Protein AF-A0A7S2WMQ8-F1 (afdb_monomer_lite)

Secondary structure (DSSP, 8-state):
----------------------SHHHHHHHHHHHHHHHHHHHHHHHHTT-HHHHHHHHHHHHHHHHHHHS-SS--TTHHHHHHHHHHHHHHHHHHHHHHHHHTT-HHHHHTT--

pLDDT: mean 78.87, std 20.89, range [39.19, 98.25]

InterPro domains:
  IPR011990 Tetratricopeptide-like helical domain superfamily [G3DSA:1.25.40.10] (25-114)
  IPR011990 Tetratricopeptide-like helical domain superfamily [SSF48452] (35-114)

Radius of gyration: 25.64 Å; chains: 1; bounding box: 92×40×39 Å

Foldseek 3Di:
DDDDDDDDDDDPDDDDDDDDDDPVVVVLVVLVVVLVVLQVVLVVCVVVLVLVVSLVSLVVNLVSLVVVPPDPDDDPVVPVSVVVSVVSLLVSLQSNLVSCVSVVNNVVSVVSVD

Organism: NCBI:txid1034831

Sequence (114 aa):
TKSNVRSASTPKTSKSPSPQPPKEDSDDKTLHRRIEEIDRKGKALFKDKKFLQAAEVFTEALNLIEQSRKPSSASPSSEKTQSSLTRQVITLTNNRSAMYEKASLPDLALSDCD

Structure (mmCIF, N/CA/C/O backbone):
data_AF-A0A7S2WMQ8-F1
#
_entry.id   AF-A0A7S2WMQ8-F1
#
loop_
_atom_site.group_PDB
_atom_site.id
_atom_site.type_symbol
_atom_site.label_atom_id
_atom_site.label_alt_id
_atom_site.label_comp_id
_atom_site.label_asym_id
_atom_site.label_entity_id
_atom_site.label_seq_id
_atom_site.pdbx_PDB_ins_code
_atom_site.Cartn_x
_atom_site.Cartn_y
_atom_site.Cartn_z
_atom_site.occupancy
_atom_site.B_iso_or_equiv
_atom_site.auth_seq_id
_atom_site.auth_comp_id
_atom_site.auth_asym_id
_atom_site.auth_atom_id
_atom_site.pdbx_PDB_model_num
ATOM 1 N N . THR A 1 1 ? 77.914 25.057 4.552 1.00 46.97 1 THR A N 1
ATOM 2 C CA . THR A 1 1 ? 76.609 25.613 4.992 1.00 46.97 1 THR A CA 1
ATOM 3 C C . THR A 1 1 ? 76.540 27.038 4.460 1.00 46.97 1 THR A C 1
ATOM 5 O O . THR A 1 1 ? 77.511 27.747 4.623 1.00 46.97 1 THR A O 1
ATOM 8 N N . LYS A 1 2 ? 75.541 27.546 3.736 1.00 43.66 2 LYS A N 1
ATOM 9 C CA . LYS A 1 2 ? 74.117 27.230 3.585 1.00 43.66 2 LYS A CA 1
ATOM 10 C C . LYS A 1 2 ? 73.672 27.927 2.279 1.00 43.66 2 LYS A C 1
ATOM 12 O O . LYS A 1 2 ? 73.939 29.115 2.122 1.00 43.66 2 LYS A O 1
ATOM 17 N N . SER A 1 3 ? 73.066 27.199 1.342 1.00 43.38 3 SER A N 1
ATOM 18 C CA . SER A 1 3 ? 72.698 27.719 0.017 1.00 43.38 3 SER A CA 1
ATOM 19 C C . SER A 1 3 ? 71.284 28.304 -0.016 1.00 43.38 3 SER A C 1
ATOM 21 O O . SER A 1 3 ? 70.336 27.665 0.422 1.00 43.38 3 SER A O 1
ATOM 23 N N . ASN A 1 4 ? 71.223 29.511 -0.578 1.00 43.44 4 ASN A N 1
ATOM 24 C CA . ASN A 1 4 ? 70.330 30.028 -1.619 1.00 43.44 4 ASN A CA 1
ATOM 25 C C . ASN A 1 4 ? 68.792 29.972 -1.476 1.00 43.44 4 ASN A C 1
ATOM 27 O O . ASN A 1 4 ? 68.165 28.926 -1.347 1.00 43.44 4 ASN A O 1
ATOM 31 N N . VAL A 1 5 ? 68.203 31.162 -1.622 1.00 52.22 5 VAL A N 1
ATOM 32 C CA . VAL A 1 5 ? 66.776 31.506 -1.573 1.00 52.22 5 VAL A CA 1
ATOM 33 C C . VAL A 1 5 ? 66.176 31.520 -2.991 1.00 52.22 5 VAL A C 1
ATOM 35 O O . VAL A 1 5 ? 66.882 31.816 -3.951 1.00 52.22 5 VAL A O 1
ATOM 38 N N . ARG A 1 6 ? 64.845 31.350 -3.052 1.00 46.72 6 ARG A N 1
ATOM 39 C CA . ARG A 1 6 ? 63.875 31.637 -4.136 1.00 46.72 6 ARG A CA 1
ATOM 40 C C . ARG A 1 6 ? 63.478 30.462 -5.035 1.00 46.72 6 ARG A C 1
ATOM 42 O O . ARG A 1 6 ? 64.211 30.012 -5.905 1.00 46.72 6 ARG A O 1
ATOM 49 N N . SER A 1 7 ? 62.204 30.102 -4.927 1.00 40.03 7 SER A N 1
ATOM 50 C CA . SER A 1 7 ? 61.381 29.705 -6.068 1.00 40.03 7 SER A CA 1
ATOM 51 C C . SER A 1 7 ? 60.000 30.315 -5.875 1.00 40.03 7 SER A C 1
ATOM 53 O O . SER A 1 7 ? 59.315 30.029 -4.897 1.00 40.03 7 SER A O 1
ATOM 55 N N . ALA A 1 8 ? 59.653 31.235 -6.772 1.00 45.25 8 ALA A N 1
ATOM 56 C CA . ALA A 1 8 ? 58.361 31.890 -6.834 1.00 45.25 8 ALA A CA 1
ATOM 57 C C . ALA A 1 8 ? 57.584 31.342 -8.037 1.00 45.25 8 ALA A C 1
ATOM 59 O O . ALA A 1 8 ? 58.092 31.337 -9.153 1.00 45.25 8 ALA A O 1
ATOM 60 N N . SER A 1 9 ? 56.356 30.920 -7.738 1.00 48.22 9 SER A N 1
ATOM 61 C CA . SER A 1 9 ? 55.133 31.057 -8.533 1.00 48.22 9 SER A CA 1
ATOM 62 C C . SER A 1 9 ? 55.132 30.584 -9.991 1.00 48.22 9 SER A C 1
ATOM 64 O O . SER A 1 9 ? 55.504 31.318 -10.902 1.00 48.22 9 SER A O 1
ATOM 66 N N . THR A 1 10 ? 54.502 29.429 -10.219 1.00 46.28 10 THR A N 1
ATOM 67 C CA . THR A 1 10 ? 53.792 29.126 -11.470 1.00 46.28 10 THR A CA 1
ATOM 68 C C . THR A 1 10 ? 52.288 28.946 -11.200 1.00 46.28 10 THR A C 1
ATOM 70 O O . THR A 1 10 ? 51.895 28.546 -10.099 1.00 46.28 10 THR A O 1
ATOM 73 N N . PRO A 1 11 ? 51.425 29.336 -12.157 1.00 44.16 11 PRO A N 1
ATOM 74 C CA . PRO A 1 11 ? 50.005 29.576 -11.922 1.00 44.16 11 PRO A CA 1
ATOM 75 C C . PRO A 1 11 ? 49.193 28.278 -11.841 1.00 44.16 11 PRO A C 1
ATOM 77 O O . PRO A 1 11 ? 49.394 27.348 -12.620 1.00 44.16 11 PRO A O 1
ATOM 80 N N . LYS A 1 12 ? 48.225 28.252 -10.915 1.00 43.09 12 LYS A N 1
ATOM 81 C CA . LYS A 1 12 ? 47.169 27.234 -10.840 1.00 43.09 12 LYS A CA 1
ATOM 82 C C . LYS A 1 12 ? 46.346 27.280 -12.127 1.00 43.09 12 LYS A C 1
ATOM 84 O O . LYS A 1 12 ? 45.461 28.120 -12.267 1.00 43.09 12 LYS A O 1
ATOM 89 N N . THR A 1 13 ? 46.628 26.366 -13.046 1.00 39.19 13 THR A N 1
ATOM 90 C CA . THR A 1 13 ? 45.728 26.036 -14.144 1.00 39.19 13 THR A CA 1
ATOM 91 C C . THR A 1 13 ? 44.448 25.435 -13.569 1.00 39.19 13 THR A C 1
ATOM 93 O O . THR A 1 13 ? 44.429 24.417 -12.876 1.00 39.19 13 THR A O 1
ATOM 96 N N . SER A 1 14 ? 43.382 26.177 -13.821 1.00 44.06 14 SER A N 1
ATOM 97 C CA . SER A 1 14 ? 41.969 25.846 -13.748 1.00 44.06 14 SER A CA 1
ATOM 98 C C . SER A 1 14 ? 41.691 24.363 -14.013 1.00 44.06 14 SER A C 1
ATOM 100 O O . SER A 1 14 ? 41.822 23.872 -15.132 1.00 44.06 14 SER A O 1
ATOM 102 N N . LYS A 1 15 ? 41.231 23.652 -12.978 1.00 42.97 15 LYS A N 1
ATOM 103 C CA . LYS A 1 15 ? 40.489 22.403 -13.163 1.00 42.97 15 LYS A CA 1
ATOM 104 C C . LYS A 1 15 ? 39.127 22.756 -13.762 1.00 42.97 15 LYS A C 1
ATOM 106 O O . LYS A 1 15 ? 38.234 23.174 -13.032 1.00 42.97 15 LYS A O 1
ATOM 111 N N . SER A 1 16 ? 38.972 22.581 -15.071 1.00 50.44 16 SER A N 1
ATOM 112 C CA . SER A 1 16 ? 37.657 22.330 -15.669 1.00 50.44 16 SER A CA 1
ATOM 113 C C . SER A 1 16 ? 37.097 21.021 -15.107 1.00 50.44 16 SER A C 1
ATOM 115 O O . SER A 1 16 ? 37.790 20.004 -15.193 1.00 50.44 16 SER A O 1
ATOM 117 N N . PRO A 1 17 ? 35.862 20.983 -14.583 1.00 48.28 17 PRO A N 1
ATOM 118 C CA . PRO A 1 17 ? 35.155 19.736 -14.370 1.00 48.28 17 PRO A CA 1
ATOM 119 C C . PRO A 1 17 ? 34.094 19.567 -15.462 1.00 48.28 17 PRO A C 1
ATOM 121 O O . PRO A 1 17 ? 33.085 20.265 -15.458 1.00 48.28 17 PRO A O 1
ATOM 124 N N . SER A 1 18 ? 34.304 18.639 -16.393 1.00 49.28 18 SER A N 1
ATOM 125 C CA . SER A 1 18 ? 33.243 17.816 -17.005 1.00 49.28 18 SER A CA 1
ATOM 126 C C . SER A 1 18 ? 33.901 16.775 -17.905 1.00 49.28 18 SER A C 1
ATOM 128 O O . SER A 1 18 ? 34.727 17.126 -18.745 1.00 49.28 18 SER A O 1
ATOM 130 N N . PRO A 1 19 ? 33.605 15.494 -17.661 1.00 48.16 19 PRO A N 1
ATOM 131 C CA . PRO A 1 19 ? 32.354 14.927 -18.155 1.00 48.16 19 PRO A CA 1
ATOM 132 C C . PRO A 1 19 ? 31.503 14.341 -17.018 1.00 48.16 19 PRO A C 1
ATOM 134 O O . PRO A 1 19 ? 32.018 13.641 -16.152 1.00 48.16 19 PRO A O 1
ATOM 137 N N . GLN A 1 20 ? 30.198 14.626 -17.008 1.00 50.34 20 GLN A N 1
ATOM 138 C CA . GLN A 1 20 ? 29.235 13.929 -16.144 1.00 50.34 20 GLN A CA 1
ATOM 139 C C . GLN A 1 20 ? 28.825 12.596 -16.793 1.00 50.34 20 GLN A C 1
ATOM 141 O O . GLN A 1 20 ? 28.325 12.613 -17.917 1.00 50.34 20 GLN A O 1
ATOM 146 N N . PRO A 1 21 ? 28.952 11.467 -16.077 1.00 56.47 21 PRO A N 1
ATOM 147 C CA . PRO A 1 21 ? 28.014 10.347 -16.191 1.00 56.47 21 PRO A CA 1
ATOM 148 C C . PRO A 1 21 ? 27.475 9.939 -14.795 1.00 56.47 21 PRO A C 1
ATOM 150 O O . PRO A 1 21 ? 28.063 10.331 -13.787 1.00 56.47 21 PRO A O 1
ATOM 153 N N . PRO A 1 22 ? 26.488 9.032 -14.675 1.00 50.62 22 PRO A N 1
ATOM 154 C CA . PRO A 1 22 ? 25.100 9.028 -15.146 1.00 50.62 22 PRO A CA 1
ATOM 155 C C . PRO A 1 22 ? 24.126 9.434 -14.004 1.00 50.62 22 PRO A C 1
ATOM 157 O O . PRO A 1 22 ? 24.306 9.040 -12.854 1.00 50.62 22 PRO A O 1
ATOM 160 N N . LYS A 1 23 ? 23.073 10.214 -14.285 1.00 53.53 23 LYS A N 1
ATOM 161 C CA . LYS A 1 23 ? 22.064 10.583 -13.262 1.00 53.53 23 LYS A CA 1
ATOM 162 C C . LYS A 1 23 ? 20.991 9.502 -13.052 1.00 53.53 23 LYS A C 1
ATOM 164 O O . LYS A 1 23 ? 20.476 9.373 -11.950 1.00 53.53 23 LYS A O 1
ATOM 169 N N . GLU A 1 24 ? 20.730 8.673 -14.061 1.00 52.28 24 GLU A N 1
ATOM 170 C CA . GLU A 1 24 ? 19.616 7.709 -14.050 1.00 52.28 24 GLU A CA 1
ATOM 171 C C . GLU A 1 24 ? 19.785 6.568 -13.027 1.00 52.28 24 GLU A C 1
ATOM 173 O O . GLU A 1 24 ? 18.842 6.248 -12.310 1.00 52.28 24 GLU A O 1
ATOM 178 N N . ASP A 1 25 ? 20.997 6.026 -12.841 1.00 56.81 25 ASP A N 1
ATOM 179 C CA . ASP A 1 25 ? 21.258 4.996 -11.813 1.00 56.81 25 ASP A CA 1
ATOM 180 C C . ASP A 1 25 ? 21.005 5.494 -10.377 1.00 56.81 25 ASP A C 1
ATOM 182 O O . ASP A 1 25 ? 20.810 4.698 -9.452 1.00 56.81 25 ASP A O 1
ATOM 186 N N . SER A 1 26 ? 21.074 6.811 -10.163 1.00 66.81 26 SER A N 1
ATOM 187 C CA . SER A 1 26 ? 20.835 7.433 -8.860 1.00 66.81 26 SER A CA 1
ATOM 188 C C . SER A 1 26 ? 19.343 7.546 -8.567 1.00 66.81 26 SER A C 1
ATOM 190 O O . SER A 1 26 ? 18.928 7.319 -7.427 1.00 66.81 26 SER A O 1
ATOM 192 N N . ASP A 1 27 ? 18.538 7.861 -9.578 1.00 74.94 27 ASP A N 1
ATOM 193 C CA . ASP A 1 27 ? 17.101 8.083 -9.428 1.00 74.94 27 ASP A CA 1
ATOM 194 C C . ASP A 1 27 ? 16.365 6.755 -9.206 1.00 74.94 27 ASP A C 1
ATOM 196 O O . ASP A 1 27 ? 15.564 6.654 -8.276 1.00 74.94 27 ASP A O 1
ATOM 200 N N . ASP A 1 28 ? 16.745 5.693 -9.924 1.00 79.06 28 ASP A N 1
ATOM 201 C CA . ASP A 1 28 ? 16.204 4.339 -9.729 1.00 79.06 28 ASP A CA 1
ATOM 202 C C . ASP A 1 28 ? 16.503 3.789 -8.326 1.00 79.06 28 ASP A C 1
ATOM 204 O O . ASP A 1 28 ? 15.625 3.267 -7.632 1.00 79.06 28 ASP A O 1
ATOM 208 N N . LYS A 1 29 ? 17.746 3.942 -7.851 1.00 84.56 29 LYS A N 1
ATOM 209 C CA . LYS A 1 29 ? 18.128 3.534 -6.486 1.00 84.56 29 LYS A CA 1
ATOM 210 C C . LYS A 1 29 ? 17.395 4.349 -5.428 1.00 84.56 29 LYS A C 1
ATOM 212 O O . LYS A 1 29 ? 17.001 3.803 -4.396 1.00 84.56 29 LYS A O 1
ATOM 217 N N . THR A 1 30 ? 17.212 5.643 -5.676 1.00 88.50 30 THR A N 1
ATOM 218 C CA . THR A 1 30 ? 16.466 6.529 -4.778 1.00 88.50 30 THR A CA 1
ATOM 219 C C . THR A 1 30 ? 14.999 6.117 -4.713 1.00 88.50 30 THR A C 1
ATOM 221 O O . THR A 1 30 ? 14.444 6.022 -3.617 1.00 88.50 30 THR A O 1
ATOM 224 N N . LEU A 1 31 ? 14.394 5.786 -5.855 1.00 89.81 31 LEU A N 1
ATOM 225 C CA . LEU A 1 31 ? 13.023 5.298 -5.943 1.00 89.81 31 LEU A CA 1
ATOM 226 C C . LEU A 1 31 ? 12.845 3.980 -5.183 1.00 89.81 31 LEU A C 1
ATOM 228 O O . LEU A 1 31 ? 11.971 3.889 -4.322 1.00 89.81 31 LEU A O 1
ATOM 232 N N . HIS A 1 32 ? 13.694 2.982 -5.438 1.00 90.56 32 HIS A N 1
ATOM 233 C CA . HIS A 1 32 ? 13.617 1.697 -4.739 1.00 90.56 32 HIS A CA 1
ATOM 234 C C . HIS A 1 32 ? 13.761 1.857 -3.223 1.00 90.56 32 HIS A C 1
ATOM 236 O O . HIS A 1 32 ? 12.958 1.312 -2.466 1.00 90.56 32 HIS A O 1
ATOM 242 N N . ARG A 1 33 ? 14.719 2.674 -2.768 1.00 93.12 33 ARG A N 1
ATOM 243 C CA . ARG A 1 33 ? 14.879 2.982 -1.343 1.00 93.12 33 ARG A CA 1
ATOM 244 C C . ARG A 1 33 ? 13.633 3.651 -0.760 1.00 93.12 33 ARG A C 1
ATOM 246 O O . ARG A 1 33 ? 13.221 3.324 0.353 1.00 93.12 33 ARG A O 1
ATOM 253 N N . ARG A 1 34 ? 13.020 4.578 -1.500 1.00 93.56 34 ARG A N 1
ATOM 254 C CA . ARG A 1 34 ? 11.800 5.257 -1.058 1.00 93.56 34 ARG A CA 1
ATOM 255 C C . ARG A 1 34 ? 10.631 4.283 -0.927 1.00 93.56 34 ARG A C 1
ATOM 257 O O . ARG A 1 34 ? 9.902 4.344 0.060 1.00 93.56 34 ARG A O 1
ATOM 264 N N . ILE A 1 35 ? 10.491 3.353 -1.868 1.00 94.06 35 ILE A N 1
ATOM 265 C CA . ILE A 1 35 ? 9.477 2.294 -1.821 1.00 94.06 35 ILE A CA 1
ATOM 266 C C . ILE A 1 35 ? 9.681 1.397 -0.591 1.00 94.06 35 ILE A C 1
ATOM 268 O O . ILE A 1 35 ? 8.718 1.102 0.112 1.00 94.06 35 ILE A O 1
ATOM 272 N N . GLU A 1 36 ? 10.921 1.024 -0.262 1.00 93.88 36 GLU A N 1
ATOM 273 C CA . GLU A 1 36 ? 11.231 0.229 0.939 1.00 93.88 36 GLU A CA 1
ATOM 274 C C . GLU A 1 36 ? 10.930 0.966 2.256 1.00 93.88 36 GLU A C 1
ATOM 276 O O . GLU A 1 36 ? 10.520 0.356 3.249 1.00 93.88 36 GLU A O 1
ATOM 281 N N . GLU A 1 37 ? 11.145 2.282 2.305 1.00 95.75 37 GLU A N 1
ATOM 282 C CA . GLU A 1 37 ? 10.760 3.118 3.449 1.00 95.75 37 GLU A CA 1
ATOM 283 C C . GLU A 1 37 ? 9.239 3.146 3.638 1.00 95.75 37 GLU A C 1
ATOM 285 O O . GLU A 1 37 ? 8.749 2.988 4.761 1.00 95.75 37 GLU A O 1
ATOM 290 N N . ILE A 1 38 ? 8.500 3.297 2.539 1.00 94.06 38 ILE A N 1
ATOM 291 C CA . ILE A 1 38 ? 7.036 3.292 2.530 1.00 94.06 38 ILE A CA 1
ATOM 292 C C . ILE A 1 38 ? 6.498 1.916 2.948 1.00 94.06 38 ILE A C 1
ATOM 294 O O . ILE A 1 38 ? 5.634 1.848 3.822 1.00 94.06 38 ILE A O 1
ATOM 298 N N . ASP A 1 39 ? 7.058 0.819 2.431 1.00 91.56 39 ASP A N 1
ATOM 299 C CA . ASP A 1 39 ? 6.662 -0.543 2.816 1.00 91.56 39 ASP A CA 1
ATOM 300 C C . ASP A 1 39 ? 6.862 -0.795 4.322 1.00 91.56 39 ASP A C 1
ATOM 302 O O . ASP A 1 39 ? 5.972 -1.308 5.009 1.00 91.56 39 ASP A O 1
ATOM 306 N N . ARG A 1 40 ? 7.990 -0.343 4.890 1.00 96.81 40 ARG A N 1
ATOM 307 C CA . ARG A 1 40 ? 8.220 -0.406 6.345 1.00 96.81 40 ARG A CA 1
ATOM 308 C C . ARG A 1 40 ? 7.195 0.405 7.136 1.00 96.81 40 ARG A C 1
ATOM 310 O O . ARG A 1 40 ? 6.726 -0.073 8.171 1.00 96.81 40 ARG A O 1
ATOM 317 N N . LYS A 1 41 ? 6.833 1.603 6.667 1.00 97.75 41 LYS A N 1
ATOM 318 C CA . LYS A 1 41 ? 5.805 2.444 7.301 1.00 97.75 41 LYS A CA 1
ATOM 319 C C . LYS A 1 41 ? 4.428 1.774 7.252 1.00 97.75 41 LYS A C 1
ATOM 321 O O . LYS A 1 41 ? 3.753 1.723 8.279 1.00 97.75 41 LYS A O 1
ATOM 326 N N . GLY A 1 42 ? 4.041 1.203 6.110 1.00 96.06 42 GLY A N 1
ATOM 327 C CA . GLY A 1 42 ? 2.788 0.458 5.956 1.00 96.06 42 GLY A CA 1
ATOM 328 C C . GLY A 1 42 ? 2.717 -0.739 6.907 1.00 96.06 42 GLY A C 1
ATOM 329 O O . GLY A 1 42 ? 1.740 -0.902 7.635 1.00 96.06 42 GLY A O 1
ATOM 330 N N . LYS A 1 43 ? 3.806 -1.514 7.014 1.00 94.44 43 LYS A N 1
ATOM 331 C CA . LYS A 1 43 ? 3.924 -2.632 7.970 1.00 94.44 43 LYS A CA 1
ATOM 332 C C . LYS A 1 43 ? 3.831 -2.193 9.433 1.00 94.44 43 LYS A C 1
ATOM 334 O O . LYS A 1 43 ? 3.286 -2.934 10.249 1.00 94.44 43 LYS A O 1
ATOM 339 N N . ALA A 1 44 ? 4.360 -1.021 9.786 1.00 98.06 44 ALA A N 1
ATOM 340 C CA . ALA A 1 44 ? 4.214 -0.471 11.134 1.00 98.06 44 ALA A CA 1
ATOM 341 C C . ALA A 1 44 ? 2.749 -0.104 11.430 1.00 98.06 44 ALA A C 1
ATOM 343 O O . ALA A 1 44 ? 2.204 -0.536 12.441 1.00 98.06 44 ALA A O 1
ATOM 344 N N . LEU A 1 45 ? 2.081 0.590 10.504 1.00 98.06 45 LEU A N 1
ATOM 345 C CA . LEU A 1 45 ? 0.660 0.935 10.630 1.00 98.06 45 LEU A CA 1
ATOM 346 C C . LEU A 1 45 ? -0.240 -0.307 10.704 1.00 98.06 45 LEU A C 1
ATOM 348 O O . LEU A 1 45 ? -1.195 -0.328 11.480 1.00 98.06 45 LEU A O 1
ATOM 352 N N . PHE A 1 46 ? 0.092 -1.366 9.962 1.00 96.19 46 PHE A N 1
ATOM 353 C CA . PHE A 1 46 ? -0.593 -2.655 10.058 1.00 96.19 46 PHE A CA 1
ATOM 354 C C . PHE A 1 46 ? -0.495 -3.264 11.464 1.00 96.19 46 PHE A C 1
ATOM 356 O O . PHE A 1 46 ? -1.508 -3.705 12.009 1.00 96.19 46 PHE A O 1
ATOM 363 N N . LYS A 1 47 ? 0.699 -3.261 12.077 1.00 96.88 47 LYS A N 1
ATOM 364 C CA . LYS A 1 47 ? 0.894 -3.748 13.457 1.00 96.88 47 LYS A CA 1
ATOM 365 C C . LYS A 1 47 ? 0.063 -2.952 14.466 1.00 96.88 47 LYS A C 1
ATOM 367 O O . LYS A 1 47 ? -0.482 -3.539 15.396 1.00 96.88 47 LYS A O 1
ATOM 372 N N . ASP A 1 48 ? -0.106 -1.657 14.218 1.00 98.00 48 ASP A N 1
ATOM 373 C CA . ASP A 1 48 ? -0.947 -0.758 15.015 1.00 98.00 48 ASP A CA 1
ATOM 374 C C . ASP A 1 48 ? -2.453 -0.884 14.703 1.00 98.00 48 ASP A C 1
ATOM 376 O O . ASP A 1 48 ? -3.259 -0.125 15.242 1.00 98.00 48 ASP A O 1
ATOM 380 N N . LYS A 1 49 ? -2.854 -1.816 13.823 1.00 97.62 49 LYS A N 1
ATOM 381 C CA . LYS A 1 49 ? -4.231 -2.007 13.324 1.00 97.62 49 LYS A CA 1
ATOM 382 C C . LYS A 1 49 ? -4.822 -0.789 12.601 1.00 97.62 49 LYS A C 1
ATOM 384 O O . LYS A 1 49 ? -6.035 -0.682 12.431 1.00 97.62 49 LYS A O 1
ATOM 389 N N . LYS A 1 50 ? -3.977 0.127 12.128 1.00 98.25 50 LYS A N 1
ATOM 390 C CA . LYS A 1 50 ? -4.368 1.308 11.346 1.00 98.25 50 LYS A CA 1
ATOM 391 C C . LYS A 1 50 ? -4.454 0.945 9.863 1.00 98.25 50 LYS A C 1
ATOM 393 O O . LYS A 1 50 ? -3.678 1.435 9.047 1.00 98.25 50 LYS A O 1
ATOM 398 N N . PHE A 1 51 ? -5.382 0.052 9.520 1.00 97.88 51 PHE A N 1
ATOM 399 C CA . PHE A 1 51 ? -5.431 -0.591 8.201 1.00 97.88 51 PHE A CA 1
ATOM 400 C C . PHE A 1 51 ? -5.642 0.397 7.045 1.00 97.88 51 PHE A C 1
ATOM 402 O O . PHE A 1 51 ? -4.908 0.341 6.065 1.00 97.88 51 PHE A O 1
ATOM 409 N N . LEU A 1 52 ? -6.557 1.364 7.178 1.00 98.00 52 LEU A N 1
ATOM 410 C CA . LEU A 1 52 ? -6.784 2.368 6.126 1.00 98.00 52 LEU A CA 1
ATOM 411 C C . LEU A 1 52 ? -5.567 3.272 5.907 1.00 98.00 52 LEU A C 1
ATOM 413 O O . LEU A 1 52 ? -5.169 3.502 4.772 1.00 98.00 52 LEU A O 1
ATOM 417 N N . GLN A 1 53 ? -4.907 3.697 6.987 1.00 98.06 53 GLN A N 1
ATOM 418 C CA . GLN A 1 53 ? -3.676 4.487 6.880 1.00 98.06 53 GLN A CA 1
ATOM 419 C C . GLN A 1 53 ? -2.542 3.667 6.248 1.00 98.06 53 GLN A C 1
ATOM 421 O O . GLN A 1 53 ? -1.743 4.199 5.483 1.00 98.06 53 GLN A O 1
ATOM 426 N N . ALA A 1 54 ? -2.458 2.365 6.540 1.00 98.12 54 ALA A N 1
ATOM 427 C CA . ALA A 1 54 ? -1.506 1.481 5.874 1.00 98.12 54 ALA A CA 1
ATOM 428 C C . ALA A 1 54 ? -1.801 1.368 4.364 1.00 98.12 54 ALA A C 1
ATOM 430 O O . ALA A 1 54 ? -0.872 1.447 3.562 1.00 98.12 54 ALA A O 1
ATOM 431 N N . ALA A 1 55 ? -3.075 1.256 3.970 1.00 97.81 55 ALA A N 1
ATOM 432 C CA . ALA A 1 55 ? -3.496 1.222 2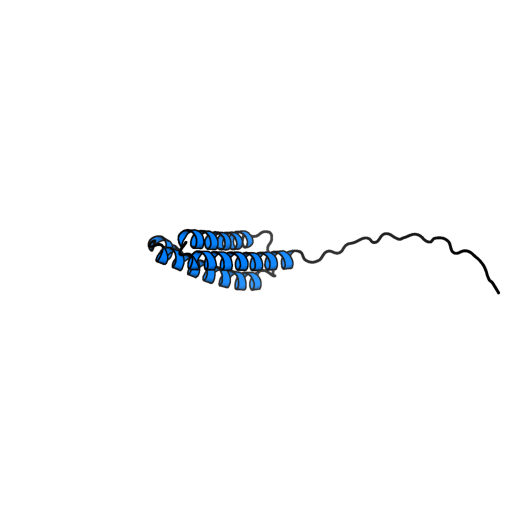.566 1.00 97.81 55 ALA A CA 1
ATOM 433 C C . ALA A 1 55 ? -3.162 2.525 1.813 1.00 97.81 55 ALA A C 1
ATOM 435 O O . ALA A 1 55 ? -2.687 2.482 0.675 1.00 97.81 55 ALA A O 1
ATOM 436 N N . GLU A 1 56 ? -3.347 3.683 2.453 1.00 97.88 56 GLU A N 1
ATOM 437 C CA . GLU A 1 56 ? -2.939 4.988 1.911 1.00 97.88 56 GLU A CA 1
ATOM 438 C C . GLU A 1 56 ? -1.428 5.045 1.662 1.00 97.88 56 GLU A C 1
ATOM 440 O O . GLU A 1 56 ? -0.980 5.480 0.603 1.00 97.88 56 GLU A O 1
ATOM 445 N N . VAL A 1 57 ? -0.632 4.538 2.607 1.00 98.06 57 VAL A N 1
ATOM 446 C CA . VAL A 1 57 ? 0.829 4.485 2.482 1.00 98.06 57 VAL A CA 1
ATOM 447 C C . VAL A 1 57 ? 1.255 3.582 1.318 1.00 98.06 57 VAL A C 1
ATOM 449 O O . VAL A 1 57 ? 2.099 3.983 0.522 1.00 98.06 57 VAL A O 1
ATOM 452 N N . PHE A 1 58 ? 0.647 2.407 1.137 1.00 97.62 58 PHE A N 1
ATOM 453 C CA . PHE A 1 58 ? 0.934 1.571 -0.039 1.00 97.62 58 PHE A CA 1
ATOM 454 C C . PHE A 1 58 ? 0.501 2.233 -1.356 1.00 97.62 58 PHE A C 1
ATOM 456 O O . PHE A 1 58 ? 1.192 2.100 -2.366 1.00 97.62 58 PHE A O 1
ATOM 463 N N . THR A 1 59 ? -0.583 3.012 -1.337 1.00 97.12 59 THR A N 1
ATOM 464 C CA . THR A 1 59 ? -1.022 3.811 -2.492 1.00 97.12 59 THR A CA 1
ATOM 465 C C . THR A 1 59 ? -0.003 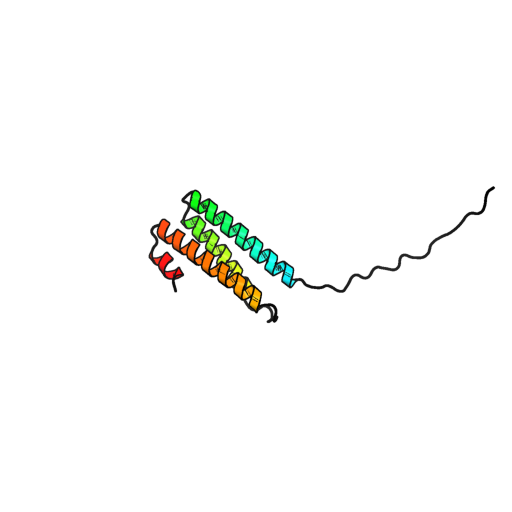4.894 -2.859 1.00 97.12 59 THR A C 1
ATOM 467 O O . THR A 1 59 ? 0.266 5.092 -4.042 1.00 97.12 59 THR A O 1
ATOM 470 N N . GLU A 1 60 ? 0.638 5.542 -1.878 1.00 96.69 60 GLU A N 1
ATOM 471 C CA . GLU A 1 60 ? 1.743 6.486 -2.123 1.00 96.69 60 GLU A CA 1
ATOM 472 C C . GLU A 1 60 ? 2.884 5.816 -2.908 1.00 96.69 60 GLU A C 1
ATOM 474 O O . GLU A 1 60 ? 3.339 6.362 -3.913 1.00 96.69 60 GLU A O 1
ATOM 479 N N . ALA A 1 61 ? 3.310 4.609 -2.511 1.00 95.62 61 ALA A N 1
ATOM 480 C CA . ALA A 1 61 ? 4.355 3.882 -3.237 1.00 95.62 61 ALA A CA 1
ATOM 481 C C . ALA A 1 61 ? 3.933 3.507 -4.664 1.00 95.62 61 ALA A C 1
ATOM 483 O O . ALA A 1 61 ? 4.726 3.670 -5.590 1.00 95.62 61 ALA A O 1
ATOM 484 N N . LEU A 1 62 ? 2.699 3.035 -4.861 1.00 94.94 62 LEU A N 1
ATOM 485 C CA . LEU A 1 62 ? 2.191 2.694 -6.193 1.00 94.94 62 LEU A CA 1
ATOM 486 C C . LEU A 1 62 ? 2.176 3.917 -7.122 1.00 94.94 62 LEU A C 1
ATOM 488 O O . LEU A 1 62 ? 2.639 3.824 -8.260 1.00 94.94 62 LEU A O 1
ATOM 492 N N . ASN A 1 63 ? 1.761 5.078 -6.610 1.00 94.12 63 ASN A N 1
ATOM 493 C CA . ASN A 1 63 ? 1.775 6.337 -7.356 1.00 94.12 63 ASN A CA 1
ATOM 494 C C . ASN A 1 63 ? 3.199 6.774 -7.736 1.00 94.12 63 ASN A C 1
ATOM 496 O O . ASN A 1 63 ? 3.406 7.273 -8.840 1.00 94.12 63 ASN A O 1
ATOM 500 N N . LEU A 1 64 ? 4.194 6.572 -6.863 1.00 92.19 64 LEU A N 1
ATOM 501 C CA . LEU A 1 64 ? 5.599 6.865 -7.186 1.00 92.19 64 LEU A CA 1
ATOM 502 C C . LEU A 1 64 ? 6.113 5.993 -8.340 1.00 92.19 64 LEU A C 1
ATOM 504 O O . LEU A 1 64 ? 6.799 6.493 -9.230 1.00 92.19 64 LEU A O 1
ATOM 508 N N . ILE A 1 65 ? 5.756 4.705 -8.349 1.00 90.56 65 ILE A N 1
ATOM 509 C CA . ILE A 1 65 ? 6.147 3.772 -9.415 1.00 90.56 65 ILE A CA 1
ATOM 510 C C . ILE A 1 65 ? 5.421 4.092 -10.729 1.00 90.56 65 ILE A C 1
ATOM 512 O O . ILE A 1 65 ? 5.974 3.929 -11.814 1.00 90.56 65 ILE A O 1
ATOM 516 N N . GLU A 1 66 ? 4.164 4.525 -10.670 1.00 89.75 66 GLU A N 1
ATOM 517 C CA . GLU A 1 66 ? 3.442 4.967 -11.863 1.00 89.75 66 GLU A CA 1
ATOM 518 C C . GLU A 1 66 ? 4.063 6.244 -12.447 1.00 89.75 66 GLU A C 1
ATOM 520 O O . GLU A 1 66 ? 4.276 6.338 -13.655 1.00 89.75 66 GLU A O 1
ATOM 525 N N . GLN A 1 67 ? 4.414 7.208 -11.593 1.00 87.69 67 GLN A N 1
ATOM 526 C CA . GLN A 1 67 ? 5.069 8.447 -12.009 1.00 87.69 67 GLN A CA 1
ATOM 527 C C . GLN A 1 67 ? 6.437 8.195 -12.649 1.00 87.69 67 GLN A C 1
ATOM 529 O O . GLN A 1 67 ? 6.745 8.849 -13.641 1.00 87.69 67 GLN A O 1
ATOM 534 N N . SER A 1 68 ? 7.218 7.230 -12.148 1.00 83.75 68 SER A N 1
ATOM 535 C CA . SER A 1 68 ? 8.507 6.868 -12.752 1.00 83.75 68 SER A CA 1
ATOM 536 C C . SER A 1 68 ? 8.376 6.099 -14.069 1.00 83.75 68 SER A C 1
ATOM 538 O O . SER A 1 68 ? 9.291 6.123 -14.886 1.00 83.75 68 SER A O 1
ATOM 540 N N . ARG A 1 69 ? 7.235 5.436 -14.308 1.00 79.06 69 ARG A N 1
ATOM 541 C CA . ARG A 1 69 ? 6.941 4.746 -15.574 1.00 79.06 69 ARG A CA 1
ATOM 542 C C . ARG A 1 69 ? 6.443 5.669 -16.682 1.00 79.06 69 ARG A C 1
ATOM 544 O O . ARG A 1 69 ? 6.448 5.259 -17.844 1.00 79.06 69 ARG A O 1
ATOM 551 N N . LYS A 1 70 ? 6.023 6.898 -16.366 1.00 73.19 70 LYS A N 1
ATOM 552 C CA . LYS A 1 70 ? 5.662 7.882 -17.395 1.00 73.19 70 LYS A CA 1
ATOM 553 C C . LYS A 1 70 ? 6.911 8.201 -18.229 1.00 73.19 70 LYS A C 1
ATOM 555 O O . LYS A 1 70 ? 7.952 8.508 -17.657 1.00 73.19 70 LYS A O 1
ATOM 560 N N . PRO A 1 71 ? 6.843 8.122 -19.568 1.00 58.62 71 PRO A N 1
ATOM 561 C CA . PRO A 1 71 ? 8.030 8.173 -20.410 1.00 58.62 71 PRO A CA 1
ATOM 562 C C . PRO A 1 71 ? 8.604 9.593 -20.470 1.00 58.62 71 PRO A C 1
ATOM 564 O O . PRO A 1 71 ? 8.232 10.394 -21.324 1.00 58.62 71 PRO A O 1
AT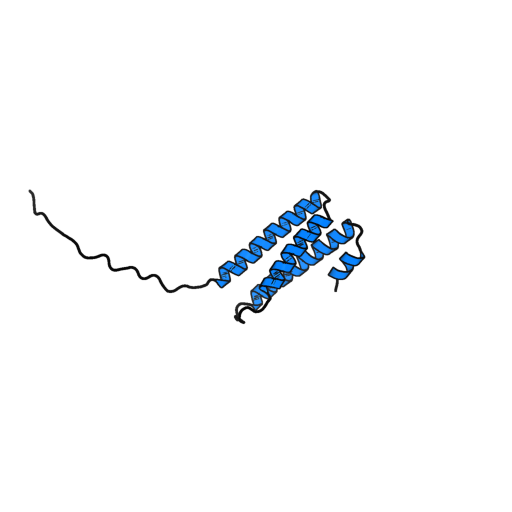OM 567 N N . SER A 1 72 ? 9.559 9.905 -19.600 1.00 56.31 72 SER A N 1
ATOM 568 C CA . SER A 1 72 ? 10.545 10.954 -19.854 1.00 56.31 72 SER A CA 1
ATOM 569 C C . SER A 1 72 ? 11.720 10.323 -20.604 1.00 56.31 72 SER A C 1
ATOM 571 O O . SER A 1 72 ? 12.654 9.830 -19.987 1.00 56.31 72 SER A O 1
ATOM 573 N N . SER A 1 73 ? 11.624 10.297 -21.939 1.00 48.78 73 SER A N 1
ATOM 574 C CA . SER A 1 73 ? 12.604 9.765 -22.909 1.00 48.78 73 SER A CA 1
ATOM 575 C C . SER A 1 73 ? 12.987 8.282 -22.761 1.00 48.78 73 SER A C 1
ATOM 577 O O . SER A 1 73 ? 13.627 7.861 -21.807 1.00 48.78 73 SER A O 1
ATOM 579 N N . ALA A 1 74 ? 12.618 7.485 -23.767 1.00 51.22 74 ALA A N 1
ATOM 580 C CA . ALA A 1 74 ? 12.933 6.065 -23.874 1.00 51.22 74 ALA A CA 1
ATOM 581 C C . ALA A 1 74 ? 14.453 5.808 -23.845 1.00 51.22 74 ALA A C 1
ATOM 583 O O . ALA A 1 74 ? 15.154 6.106 -24.812 1.00 51.22 74 ALA A O 1
ATOM 584 N N . SER A 1 75 ? 14.936 5.224 -22.747 1.00 51.97 75 SER A N 1
ATOM 585 C CA . SER A 1 75 ? 16.316 4.766 -22.574 1.00 51.97 75 SER A CA 1
ATOM 586 C C . SER A 1 75 ? 16.331 3.230 -22.426 1.00 51.97 75 SER A C 1
ATOM 588 O O . SER A 1 75 ? 15.518 2.679 -21.676 1.00 51.97 75 SER A O 1
ATOM 590 N N . PRO A 1 76 ? 17.223 2.499 -23.122 1.00 51.34 76 PRO A N 1
ATOM 591 C CA . PRO A 1 76 ? 17.224 1.029 -23.198 1.00 51.34 76 PRO A CA 1
ATOM 592 C C . PRO A 1 76 ? 17.655 0.304 -21.904 1.00 51.34 76 PRO A C 1
ATOM 594 O O . PRO A 1 76 ? 17.621 -0.922 -21.849 1.00 51.34 76 PRO A O 1
ATOM 597 N N . SER A 1 77 ? 18.017 1.028 -20.839 1.00 52.66 77 SER A N 1
ATOM 598 C CA . SER A 1 77 ? 18.207 0.494 -19.477 1.00 52.66 77 SER A CA 1
ATOM 599 C C . SER A 1 77 ? 16.887 0.112 -18.778 1.00 52.66 77 SER A C 1
ATOM 601 O O . SER A 1 77 ? 16.911 -0.587 -17.764 1.00 52.66 77 SER A O 1
ATOM 603 N N . SER A 1 78 ? 15.737 0.509 -19.340 1.00 56.66 78 SER A N 1
ATOM 604 C CA . SER A 1 78 ? 14.406 0.363 -18.733 1.00 56.66 78 SER A CA 1
ATOM 605 C C . SER A 1 78 ? 13.947 -1.074 -18.453 1.00 56.66 78 SER A C 1
ATOM 607 O O . SER A 1 78 ? 13.181 -1.268 -17.516 1.00 56.66 78 SER A O 1
ATOM 609 N N . GLU A 1 79 ? 14.369 -2.105 -19.193 1.00 59.41 79 GLU A N 1
ATOM 610 C CA . GLU A 1 79 ? 13.730 -3.432 -19.056 1.00 59.41 79 GLU A CA 1
ATOM 611 C C . GLU A 1 79 ? 14.002 -4.132 -17.711 1.00 59.41 79 GLU A C 1
ATOM 613 O O . GLU A 1 79 ? 13.087 -4.685 -17.092 1.00 59.41 79 GLU A O 1
ATOM 618 N N . LYS A 1 80 ? 15.244 -4.089 -17.203 1.00 61.44 80 LYS A N 1
ATOM 619 C CA . LYS A 1 80 ? 15.564 -4.695 -15.895 1.00 61.44 80 LYS A CA 1
ATOM 620 C C . LYS A 1 80 ? 14.899 -3.937 -14.749 1.00 61.44 80 LYS A C 1
ATOM 622 O O . LYS A 1 80 ? 14.324 -4.588 -13.873 1.00 61.44 80 LYS A O 1
ATOM 627 N N . THR A 1 81 ? 14.929 -2.606 -14.777 1.00 63.03 81 THR A N 1
ATOM 628 C CA . THR A 1 81 ? 14.253 -1.755 -13.786 1.00 63.03 81 THR A CA 1
ATOM 629 C C . THR A 1 81 ? 12.736 -1.960 -13.831 1.00 63.03 81 THR A C 1
ATOM 631 O O . THR A 1 81 ? 12.094 -2.105 -12.793 1.00 63.03 81 THR A O 1
ATOM 634 N N . GLN A 1 82 ? 12.140 -2.096 -15.018 1.00 70.31 82 GLN A N 1
ATOM 635 C CA . GLN A 1 82 ? 10.717 -2.413 -15.127 1.00 70.31 82 GLN A CA 1
ATOM 636 C C . GLN A 1 82 ? 10.383 -3.775 -14.517 1.00 70.31 82 GLN A C 1
ATOM 638 O O . GLN A 1 82 ? 9.367 -3.897 -13.834 1.00 70.31 82 GLN A O 1
ATOM 643 N N . SER A 1 83 ? 11.250 -4.781 -14.661 1.00 74.56 83 SER A N 1
ATOM 644 C CA . SER A 1 83 ? 11.033 -6.088 -14.029 1.00 74.56 83 SER A CA 1
ATOM 645 C C . SER A 1 83 ? 11.104 -6.051 -12.489 1.00 74.56 83 SER A C 1
ATOM 647 O O . SER A 1 83 ? 10.321 -6.738 -11.824 1.00 74.56 83 SER A O 1
ATOM 649 N N . SER A 1 84 ? 12.002 -5.249 -11.893 1.00 81.81 84 SER A N 1
ATOM 650 C CA . SER A 1 84 ? 12.116 -5.116 -10.429 1.00 81.81 84 SER A CA 1
ATOM 65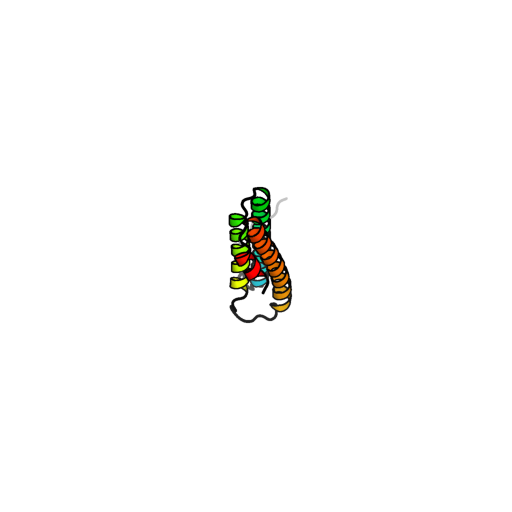1 C C . SER A 1 84 ? 10.954 -4.308 -9.850 1.00 81.81 84 SER A C 1
ATOM 653 O O . SER A 1 84 ? 10.338 -4.739 -8.872 1.00 81.81 84 SER A O 1
ATOM 655 N N . LEU A 1 85 ? 10.591 -3.194 -10.493 1.00 87.56 85 LEU A N 1
ATOM 656 C CA . LEU A 1 85 ? 9.427 -2.385 -10.128 1.00 87.56 85 LEU A CA 1
ATOM 657 C C . LEU A 1 85 ? 8.122 -3.170 -10.281 1.00 87.56 85 LEU A C 1
ATOM 659 O O . LEU A 1 85 ? 7.237 -3.034 -9.444 1.00 87.56 85 LEU A O 1
ATOM 663 N N . THR A 1 86 ? 8.011 -4.053 -11.277 1.00 90.06 86 THR A N 1
ATOM 664 C CA . THR A 1 86 ? 6.835 -4.928 -11.438 1.00 90.06 86 THR A CA 1
ATOM 665 C C . THR A 1 86 ? 6.639 -5.835 -10.223 1.00 90.06 86 THR A C 1
ATOM 667 O O . THR A 1 86 ? 5.536 -5.917 -9.688 1.00 90.06 86 THR A O 1
ATOM 670 N N . ARG A 1 87 ? 7.710 -6.459 -9.712 1.00 91.00 87 ARG A N 1
ATOM 671 C CA . ARG A 1 87 ? 7.645 -7.249 -8.467 1.00 91.00 87 ARG A CA 1
ATOM 672 C C . ARG A 1 87 ? 7.237 -6.410 -7.256 1.00 91.00 87 ARG A C 1
ATOM 674 O O . ARG A 1 87 ? 6.465 -6.882 -6.420 1.00 91.00 87 ARG A O 1
ATOM 681 N N . GLN A 1 88 ? 7.751 -5.185 -7.157 1.00 92.69 88 GLN A N 1
ATOM 682 C CA . GLN A 1 88 ? 7.380 -4.268 -6.077 1.00 92.69 88 GLN A CA 1
ATOM 683 C C . GLN A 1 88 ? 5.902 -3.882 -6.160 1.00 92.69 88 GLN A C 1
ATOM 685 O O . GLN A 1 88 ? 5.222 -3.932 -5.145 1.00 92.69 88 GLN A O 1
ATOM 690 N N . VAL A 1 89 ? 5.383 -3.599 -7.355 1.00 94.06 89 VAL A N 1
ATOM 691 C CA . 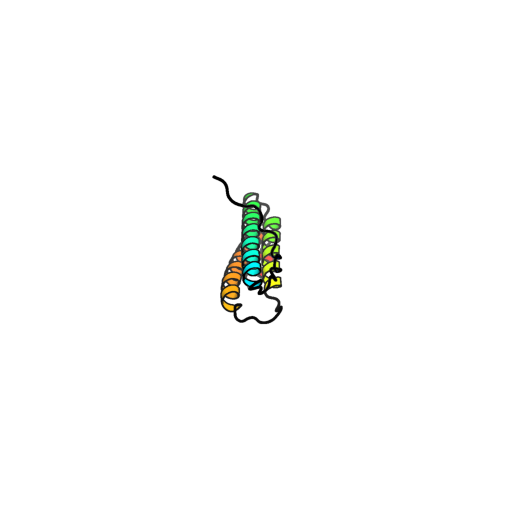VAL A 1 89 ? 3.963 -3.282 -7.581 1.00 94.06 89 VAL A CA 1
ATOM 692 C C . VAL A 1 89 ? 3.075 -4.425 -7.126 1.00 94.06 89 VAL A C 1
ATOM 694 O O . VAL A 1 89 ? 2.214 -4.196 -6.292 1.00 94.06 89 VAL A O 1
ATOM 697 N N . ILE A 1 90 ? 3.343 -5.656 -7.572 1.00 93.81 90 ILE A N 1
ATOM 698 C CA . ILE A 1 90 ? 2.571 -6.836 -7.150 1.00 93.81 90 ILE A CA 1
ATOM 699 C C . ILE A 1 90 ? 2.568 -6.959 -5.620 1.00 93.81 90 ILE A C 1
ATOM 701 O O . ILE A 1 90 ? 1.527 -7.160 -5.003 1.00 93.81 90 ILE A O 1
ATOM 705 N N . THR A 1 91 ? 3.733 -6.792 -4.988 1.00 94.25 91 THR A N 1
ATOM 706 C CA . THR A 1 91 ? 3.853 -6.881 -3.524 1.00 94.25 91 THR A CA 1
ATOM 707 C C . THR A 1 91 ? 3.046 -5.789 -2.820 1.00 94.25 91 THR A C 1
ATOM 709 O O . THR A 1 91 ? 2.351 -6.065 -1.845 1.00 94.25 91 THR A O 1
ATOM 712 N N . LEU A 1 92 ? 3.124 -4.549 -3.303 1.00 95.88 92 LEU A N 1
ATOM 713 C CA . LEU A 1 92 ? 2.414 -3.405 -2.732 1.00 95.88 92 LEU A CA 1
ATOM 714 C C . LEU A 1 92 ? 0.899 -3.525 -2.923 1.00 95.88 92 LEU A C 1
ATOM 716 O O . LEU A 1 92 ? 0.165 -3.266 -1.975 1.00 95.88 92 LEU A O 1
ATOM 720 N N . THR A 1 93 ? 0.439 -3.962 -4.096 1.00 96.31 93 THR A N 1
ATOM 721 C CA . THR A 1 93 ? -0.979 -4.215 -4.394 1.00 96.31 93 THR A CA 1
ATOM 722 C C . THR A 1 93 ? -1.536 -5.341 -3.520 1.00 96.31 93 THR A C 1
ATOM 724 O O . THR A 1 93 ? -2.588 -5.184 -2.904 1.00 96.31 93 THR A O 1
ATOM 727 N N . ASN A 1 94 ? -0.791 -6.436 -3.336 1.00 95.94 94 ASN A N 1
ATOM 728 C CA . ASN A 1 94 ? -1.181 -7.513 -2.415 1.00 95.94 94 ASN A CA 1
ATOM 729 C C . ASN A 1 94 ? -1.241 -7.035 -0.954 1.00 95.94 94 ASN A C 1
ATOM 731 O O . ASN A 1 94 ? -2.121 -7.422 -0.188 1.00 95.94 94 ASN A O 1
ATOM 735 N N . ASN A 1 95 ? -0.308 -6.176 -0.542 1.00 95.81 95 ASN A N 1
ATOM 736 C CA . ASN A 1 95 ? -0.338 -5.609 0.802 1.00 95.81 95 ASN A CA 1
ATOM 737 C C . ASN A 1 95 ? -1.516 -4.638 0.975 1.00 95.81 95 ASN A C 1
ATOM 739 O O . ASN A 1 95 ? -2.142 -4.634 2.034 1.00 95.81 95 ASN A O 1
ATOM 743 N N . ARG A 1 96 ? -1.836 -3.834 -0.046 1.00 97.38 96 ARG A N 1
ATOM 744 C CA . ARG A 1 96 ? -2.956 -2.886 -0.034 1.00 97.38 96 ARG A CA 1
ATOM 745 C C . ARG A 1 96 ? -4.310 -3.600 0.007 1.00 97.38 96 ARG A C 1
ATOM 747 O O . ARG A 1 96 ? -5.099 -3.291 0.900 1.00 97.38 96 ARG A O 1
ATOM 754 N N . SER A 1 97 ? -4.531 -4.603 -0.840 1.00 97.19 97 SER A N 1
ATOM 755 C CA . SER A 1 97 ? -5.732 -5.454 -0.799 1.00 97.19 97 SER A CA 1
ATOM 756 C C . SER A 1 97 ? -5.917 -6.112 0.568 1.00 97.19 97 SER A C 1
ATOM 758 O O . SER A 1 97 ? -6.993 -6.011 1.159 1.00 97.19 97 SER A O 1
ATOM 760 N N . ALA A 1 98 ? -4.848 -6.665 1.152 1.00 96.38 98 ALA A N 1
ATOM 761 C CA . ALA A 1 98 ? -4.899 -7.216 2.504 1.00 96.38 98 ALA A CA 1
ATOM 762 C C . ALA A 1 98 ? -5.301 -6.166 3.560 1.00 96.38 98 ALA A C 1
ATOM 764 O O . ALA A 1 98 ? -5.988 -6.496 4.528 1.00 96.38 98 ALA A O 1
ATOM 765 N N . MET A 1 99 ? -4.902 -4.895 3.406 1.00 97.81 99 MET A N 1
ATOM 766 C CA . MET A 1 99 ? -5.354 -3.830 4.310 1.00 97.81 99 MET A CA 1
ATOM 767 C C . MET A 1 99 ? -6.846 -3.541 4.147 1.00 97.81 99 MET A C 1
ATOM 769 O O . MET A 1 99 ? -7.531 -3.353 5.154 1.00 97.81 99 MET A O 1
ATOM 773 N N . TYR A 1 100 ? -7.360 -3.537 2.917 1.00 98.00 100 TYR A N 1
ATOM 774 C CA . TYR A 1 100 ? -8.787 -3.351 2.657 1.00 98.00 100 TYR A CA 1
ATOM 775 C C . TYR A 1 100 ? -9.632 -4.490 3.236 1.00 98.00 100 TYR A C 1
ATOM 777 O O . TYR A 1 100 ? -10.622 -4.217 3.916 1.00 98.00 100 TYR A O 1
ATOM 785 N N . GLU A 1 101 ? -9.198 -5.746 3.106 1.00 96.56 101 GLU A N 1
ATOM 786 C CA . GLU A 1 101 ? -9.863 -6.880 3.764 1.00 96.56 101 GLU A CA 1
ATOM 787 C C . GLU A 1 101 ? -9.900 -6.715 5.290 1.00 96.56 101 GLU A C 1
ATOM 789 O O . GLU A 1 101 ? -10.950 -6.859 5.919 1.00 96.56 101 GLU A O 1
ATOM 794 N N . LYS A 1 102 ? -8.766 -6.356 5.910 1.00 97.31 102 LYS A N 1
ATOM 795 C CA . LYS A 1 102 ? -8.686 -6.133 7.366 1.00 97.31 102 LYS A CA 1
ATOM 796 C C . LYS A 1 102 ? -9.510 -4.933 7.831 1.00 97.31 102 LYS A C 1
ATOM 798 O O . LYS A 1 102 ? -9.954 -4.919 8.978 1.00 97.31 102 LYS A O 1
ATOM 803 N N . ALA A 1 103 ? -9.737 -3.958 6.956 1.00 97.25 103 ALA A N 1
ATOM 804 C CA . ALA A 1 103 ? -10.606 -2.812 7.193 1.00 97.25 103 ALA A CA 1
ATOM 805 C C . ALA A 1 103 ? -12.095 -3.095 6.917 1.00 97.25 103 ALA A C 1
ATOM 807 O O . ALA A 1 103 ? -12.906 -2.187 7.067 1.00 97.25 103 ALA A O 1
ATOM 808 N N . SER A 1 104 ? -12.470 -4.330 6.556 1.00 97.19 104 SER A N 1
ATOM 809 C CA . SER A 1 104 ? -13.840 -4.701 6.158 1.00 97.19 104 SER A CA 1
ATOM 810 C C . SER A 1 104 ? -14.344 -3.958 4.912 1.00 97.19 104 SER A C 1
ATOM 812 O O . SER A 1 104 ? -15.526 -3.642 4.811 1.00 97.19 104 SER A O 1
ATOM 814 N N . LEU A 1 105 ? -13.447 -3.692 3.955 1.00 96.81 105 LEU A N 1
ATOM 815 C CA . LEU A 1 105 ? -13.739 -3.064 2.661 1.00 96.81 105 LEU A CA 1
ATOM 816 C C . LEU A 1 105 ? -13.418 -4.029 1.499 1.00 96.81 105 LEU A C 1
ATOM 818 O O . LEU A 1 105 ? -12.481 -3.780 0.738 1.00 96.81 105 LEU A O 1
ATOM 822 N N . PRO A 1 106 ? -14.153 -5.148 1.349 1.00 95.00 106 PRO A N 1
ATOM 823 C CA . PRO A 1 106 ? -13.843 -6.176 0.351 1.00 95.00 106 PRO A CA 1
ATOM 824 C C . PRO A 1 106 ? -13.944 -5.669 -1.093 1.00 95.00 106 PRO A C 1
ATOM 826 O O . PRO A 1 106 ? -13.160 -6.095 -1.933 1.00 95.00 106 PRO A O 1
ATOM 829 N N . ASP A 1 107 ? -14.833 -4.715 -1.375 1.00 95.56 107 ASP A N 1
ATOM 830 C CA . ASP A 1 107 ? -14.988 -4.149 -2.722 1.00 95.56 107 ASP A CA 1
ATOM 831 C C . ASP A 1 107 ? -13.709 -3.441 -3.194 1.00 95.56 107 ASP A C 1
ATOM 833 O O . ASP A 1 107 ? -13.302 -3.572 -4.347 1.00 95.56 107 ASP A O 1
ATOM 837 N N . LEU A 1 108 ? -13.023 -2.740 -2.282 1.00 94.56 108 LEU A N 1
ATOM 838 C CA . LEU A 1 108 ? -11.731 -2.123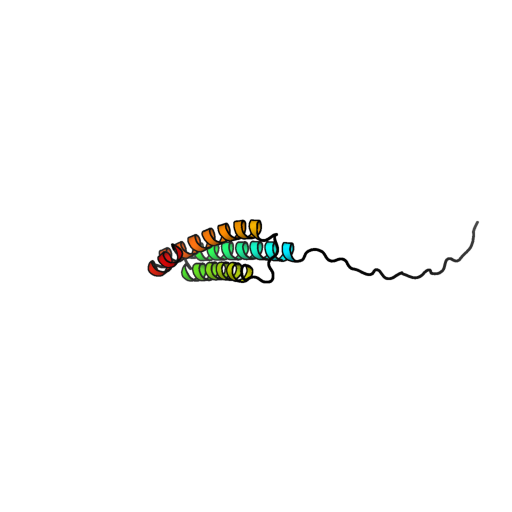 -2.583 1.00 94.56 108 LEU A CA 1
ATOM 839 C C . LEU A 1 108 ? -10.626 -3.175 -2.729 1.00 94.56 108 LEU A C 1
ATOM 841 O O . LEU A 1 108 ? -9.758 -3.024 -3.584 1.00 94.56 108 LEU A O 1
ATOM 845 N N . ALA A 1 109 ? -10.662 -4.255 -1.943 1.00 95.12 109 ALA A N 1
ATOM 846 C CA . ALA A 1 109 ? -9.704 -5.354 -2.079 1.00 95.12 109 ALA A CA 1
ATOM 847 C C . ALA A 1 109 ? -9.823 -6.063 -3.439 1.00 95.12 109 ALA A C 1
ATOM 849 O O . ALA A 1 109 ? -8.808 -6.400 -4.044 1.00 95.12 109 ALA A O 1
ATOM 850 N N . LEU A 1 110 ? -11.048 -6.243 -3.943 1.00 94.31 110 LEU A N 1
ATOM 851 C CA . LEU A 1 110 ? -11.296 -6.846 -5.254 1.00 94.31 110 LEU A CA 1
ATOM 852 C C . LEU A 1 110 ? -10.749 -5.989 -6.396 1.00 94.31 110 LEU A C 1
ATOM 854 O O . LEU A 1 110 ? -10.207 -6.538 -7.347 1.00 94.31 110 LEU A O 1
ATOM 858 N N . SER A 1 111 ? -10.813 -4.659 -6.273 1.00 92.88 111 SER A N 1
ATOM 859 C CA . SER A 1 111 ? -10.251 -3.749 -7.283 1.00 92.88 111 SER A CA 1
ATOM 860 C C . SER A 1 111 ? -8.727 -3.856 -7.448 1.00 92.88 111 SER A C 1
ATOM 862 O O . SER A 1 111 ? -8.186 -3.409 -8.453 1.00 92.88 111 SER A O 1
ATOM 864 N N . ASP A 1 112 ? -8.040 -4.467 -6.477 1.00 91.62 112 ASP A N 1
ATOM 865 C CA . ASP A 1 112 ? -6.598 -4.729 -6.504 1.00 91.62 112 ASP A CA 1
ATOM 866 C C . ASP A 1 112 ? -6.247 -6.104 -7.119 1.00 91.62 112 ASP A C 1
ATOM 868 O O . ASP A 1 112 ? -5.065 -6.435 -7.221 1.00 91.62 112 ASP A O 1
ATOM 872 N N . CYS A 1 113 ? -7.240 -6.920 -7.497 1.00 85.06 113 CYS A N 1
ATOM 873 C CA . CYS A 1 113 ? -7.051 -8.296 -7.978 1.00 85.06 113 CYS A CA 1
ATOM 874 C C . CYS A 1 113 ? -7.148 -8.474 -9.508 1.00 85.06 113 CYS A C 1
ATOM 876 O O . CYS A 1 113 ? -6.897 -9.585 -9.980 1.00 85.06 113 CYS A O 1
ATOM 878 N N . ASP A 1 114 ? -7.506 -7.422 -10.251 1.00 67.00 114 ASP A N 1
ATOM 879 C CA . ASP A 1 114 ? -7.554 -7.393 -11.726 1.00 67.00 114 ASP A CA 1
ATOM 880 C C . ASP A 1 114 ? -6.168 -7.137 -12.356 1.00 67.00 114 ASP A C 1
ATOM 882 O O . ASP A 1 114 ? -5.871 -7.756 -13.407 1.00 67.00 114 ASP A O 1
#